Protein AF-A0A358U158-F1 (afdb_monomer_lite)

Radius of gyration: 17.06 Å; chains: 1; bounding box: 34×41×54 Å

Sequence (121 aa):
MQDFQISHYVEPFPSGKGLGLYGRPQISPLMKEIYPHFLFREVSFDQLSKVDTSKIIKPFIIKPAIGFFSMGVYKVSEDNEWKSVIGLIQDEMEKVKGLYPIEVMNSSKFIIEEYIEGAEY

pLDDT: mean 72.16, std 22.6, range [28.81, 97.06]

Secondary structure (DSSP, 8-state):
---------PPPPPS-------------HHHHHH-TT--EEEEEGGGGGG--GGGS-SSEEEEEEE-STTTT-EEE-SGGGHHHHHHHHHHHHHHHTTTS-TTT-EEEEEEEEEPPPP---

Foldseek 3Di:
DDDDDPDDDDPDDDDDDDDDPLDQPPCPPVNCVVVVPKDKDKDFLVCLVVDDCVPPDPFKWKAFSAEGPCQLIDTDGDPVCSVVSNVVSVVSCVVCVPVDDCSHPPRRMMMITYDDDDPDD

Structure (mmCIF, N/CA/C/O backbone):
data_AF-A0A358U158-F1
#
_entry.id   AF-A0A358U158-F1
#
loop_
_atom_site.group_PDB
_atom_site.id
_atom_site.type_symbol
_atom_site.label_atom_id
_atom_site.label_alt_id
_atom_site.label_comp_id
_atom_site.label_asym_id
_atom_site.label_entity_id
_atom_site.label_seq_id
_atom_site.pdbx_PDB_ins_code
_atom_site.Cartn_x
_atom_site.Cartn_y
_atom_site.Cartn_z
_atom_site.occupancy
_atom_site.B_iso_or_equiv
_atom_site.auth_seq_id
_atom_site.auth_comp_id
_atom_site.auth_asym_id
_atom_site.auth_atom_id
_atom_site.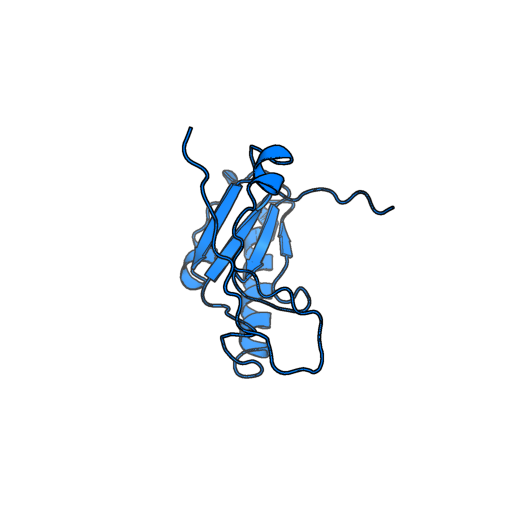pdbx_PDB_model_num
ATOM 1 N N . MET A 1 1 ? -18.077 7.317 -42.410 1.00 38.06 1 MET A N 1
ATOM 2 C CA . MET A 1 1 ? -17.154 7.362 -41.259 1.00 38.06 1 MET A CA 1
ATOM 3 C C . MET A 1 1 ? -17.873 8.203 -40.222 1.00 38.06 1 MET A C 1
ATOM 5 O O . MET A 1 1 ? -18.171 9.345 -40.531 1.00 38.06 1 MET A O 1
ATOM 9 N N . GLN A 1 2 ? -18.376 7.593 -39.148 1.00 32.12 2 GLN A N 1
ATOM 10 C CA . GLN A 1 2 ? -19.232 8.279 -38.174 1.00 32.12 2 GLN A CA 1
ATOM 11 C C . GLN A 1 2 ? -18.364 8.987 -37.135 1.00 32.12 2 GLN A C 1
ATOM 13 O O . GLN A 1 2 ? -17.557 8.342 -36.468 1.00 32.12 2 GLN A O 1
ATOM 18 N N . ASP A 1 3 ? -18.553 10.300 -37.028 1.00 38.19 3 ASP A N 1
ATOM 19 C CA . ASP A 1 3 ? -17.976 11.152 -35.996 1.00 38.19 3 ASP A CA 1
ATOM 20 C C . ASP A 1 3 ? -18.562 10.780 -34.628 1.00 38.19 3 ASP A C 1
ATOM 22 O O . ASP A 1 3 ? -19.765 10.903 -34.391 1.00 38.19 3 ASP A O 1
ATOM 26 N N . PHE A 1 4 ? -17.711 10.328 -33.708 1.00 31.12 4 PHE A N 1
ATOM 27 C CA . PHE A 1 4 ? -18.070 10.202 -32.299 1.00 31.12 4 PHE A CA 1
ATOM 28 C C . PHE A 1 4 ? -17.917 11.571 -31.627 1.00 31.12 4 PHE A C 1
ATOM 30 O O . PHE A 1 4 ? -16.828 11.954 -31.202 1.00 31.12 4 PHE A O 1
ATOM 37 N N . GLN A 1 5 ? -19.019 12.314 -31.509 1.00 35.97 5 GLN A N 1
ATOM 38 C CA . GLN A 1 5 ? -19.110 13.420 -30.557 1.00 35.97 5 GLN A CA 1
ATOM 39 C C . GLN A 1 5 ? -19.137 12.853 -29.131 1.00 35.97 5 GLN A C 1
ATOM 41 O O . GLN A 1 5 ? -20.159 12.344 -28.674 1.00 35.97 5 GLN A O 1
ATOM 46 N N . ILE A 1 6 ? -18.027 12.968 -28.400 1.00 33.84 6 ILE A N 1
ATOM 47 C CA . ILE A 1 6 ? -18.023 12.767 -26.948 1.00 33.84 6 ILE A CA 1
ATOM 48 C C . ILE A 1 6 ? -18.498 14.070 -26.305 1.00 33.84 6 ILE A C 1
ATOM 50 O O . ILE A 1 6 ? -17.725 15.007 -26.100 1.00 33.84 6 ILE A O 1
ATOM 54 N N . SER A 1 7 ? -19.796 14.120 -26.006 1.00 30.80 7 SER A N 1
ATOM 55 C CA . SER A 1 7 ? -20.397 15.105 -25.109 1.00 30.80 7 SER A CA 1
ATOM 56 C C . SER A 1 7 ? -19.671 15.061 -23.758 1.00 30.80 7 SER A C 1
ATOM 58 O O . SER A 1 7 ? -19.830 14.131 -22.973 1.00 30.80 7 SER A O 1
ATOM 60 N N . HIS A 1 8 ? -18.830 16.064 -23.513 1.00 38.78 8 HIS A N 1
ATOM 61 C CA . HIS A 1 8 ? -18.311 16.378 -22.189 1.00 38.78 8 HIS A CA 1
ATOM 62 C C . HIS A 1 8 ? -19.321 17.300 -21.510 1.00 38.78 8 HIS A C 1
ATOM 64 O O . HIS A 1 8 ? -19.319 18.505 -21.755 1.00 38.78 8 HIS A O 1
ATOM 70 N N . TYR A 1 9 ? -20.185 16.743 -20.664 1.00 28.81 9 TYR A N 1
ATOM 71 C CA . TYR A 1 9 ? -20.844 17.535 -19.631 1.00 28.81 9 TYR A CA 1
ATOM 72 C C . TYR A 1 9 ? -20.142 17.240 -18.309 1.00 28.81 9 TYR A C 1
ATOM 74 O O . TYR A 1 9 ? -20.349 16.197 -17.694 1.00 28.81 9 TYR A O 1
ATOM 82 N N . VAL A 1 10 ? -19.239 18.141 -17.929 1.00 38.91 10 VAL A N 1
ATOM 83 C CA . VAL A 1 10 ? -18.646 18.189 -16.593 1.00 38.91 10 VAL A CA 1
ATOM 84 C C . VAL A 1 10 ? -19.404 19.294 -15.873 1.00 38.91 10 VAL A C 1
ATOM 86 O O . VAL A 1 10 ? -19.397 20.432 -16.345 1.00 38.91 10 VAL A O 1
ATOM 89 N N . GLU A 1 11 ? -20.113 18.971 -14.791 1.00 29.03 11 GLU A N 1
ATOM 90 C CA . GLU A 1 11 ? -20.761 20.009 -13.989 1.00 29.03 11 GLU A CA 1
ATOM 91 C C . GLU A 1 11 ? -19.706 21.023 -13.511 1.00 29.03 11 GLU A C 1
ATOM 93 O O . GLU A 1 11 ? -18.622 20.621 -13.068 1.00 29.03 11 GLU A O 1
ATOM 98 N N . PRO A 1 12 ? -19.974 22.336 -13.603 1.00 30.72 12 PRO A N 1
ATOM 99 C CA . PRO A 1 12 ? -19.063 23.332 -13.070 1.00 30.72 12 PRO A CA 1
ATOM 100 C C . PRO A 1 12 ? -19.035 23.223 -11.542 1.00 30.72 12 PRO A C 1
ATOM 102 O O . PRO A 1 12 ? -20.044 23.432 -10.870 1.00 30.72 12 PRO A O 1
ATOM 105 N N . PHE A 1 13 ? -17.858 22.925 -10.989 1.00 37.59 13 PHE A N 1
ATOM 106 C CA . PHE A 1 13 ? -17.616 23.052 -9.555 1.00 37.59 13 PHE A CA 1
ATOM 107 C C . PHE A 1 13 ? -17.874 24.506 -9.118 1.00 37.59 13 PHE A C 1
ATOM 109 O O . PHE A 1 13 ? -17.367 25.432 -9.764 1.00 37.59 13 PHE A O 1
ATOM 116 N N . PRO A 1 14 ? -18.611 24.737 -8.015 1.00 36.84 14 PRO A N 1
ATOM 117 C CA . PRO A 1 14 ? -18.729 26.066 -7.445 1.00 36.84 14 PRO A CA 1
ATOM 118 C C . PRO A 1 14 ? -17.337 26.547 -7.023 1.00 36.84 14 PRO A C 1
ATOM 120 O O . PRO A 1 14 ? -16.579 25.847 -6.355 1.00 36.84 14 PRO A O 1
ATOM 123 N N . SER A 1 15 ? -16.995 27.748 -7.474 1.00 41.31 15 SER A N 1
ATOM 124 C CA . SER A 1 15 ? -15.687 28.381 -7.352 1.00 41.31 15 SER A CA 1
ATOM 125 C C . SER A 1 15 ? -15.142 28.405 -5.920 1.00 41.31 15 SER A C 1
ATOM 127 O O . SER A 1 15 ? -15.731 29.042 -5.046 1.00 41.31 15 SER A O 1
ATOM 129 N N . GLY A 1 16 ? -13.948 27.837 -5.720 1.00 40.56 16 GLY A N 1
ATOM 130 C CA . GLY A 1 16 ? -13.071 28.211 -4.612 1.00 40.56 16 GLY A CA 1
ATOM 131 C C . GLY A 1 16 ? -12.298 27.063 -3.963 1.00 40.56 16 GLY A C 1
ATOM 132 O O . GLY A 1 16 ? -12.823 26.396 -3.083 1.00 40.56 16 GLY A O 1
ATOM 133 N N . LYS A 1 17 ? -10.993 27.012 -4.269 1.00 31.39 17 LYS A N 1
ATOM 134 C CA . LYS A 1 17 ? -9.892 26.376 -3.509 1.00 31.39 17 LYS A CA 1
ATOM 135 C C . LYS A 1 17 ? -9.612 24.882 -3.760 1.00 31.39 17 LYS A C 1
ATOM 137 O O . LYS A 1 17 ? -10.423 24.016 -3.472 1.00 31.39 17 LYS A O 1
ATOM 142 N N . GLY A 1 18 ? -8.356 24.631 -4.149 1.00 35.56 18 GLY A N 1
ATOM 143 C CA . GLY A 1 18 ? -7.637 23.368 -3.961 1.00 35.56 18 GLY A CA 1
ATOM 144 C C . GLY A 1 18 ? -7.488 22.521 -5.222 1.00 35.56 18 GLY A C 1
ATOM 145 O O . GLY A 1 18 ? -8.444 21.895 -5.661 1.00 35.56 18 GLY A O 1
ATOM 146 N N . LEU A 1 19 ? -6.269 22.450 -5.769 1.00 36.56 19 LEU A N 1
ATOM 147 C CA . LEU A 1 19 ? -5.865 21.380 -6.686 1.00 36.56 19 LEU A CA 1
ATOM 148 C C . LEU A 1 19 ? -5.934 20.046 -5.917 1.00 36.56 19 LEU A C 1
ATOM 150 O O . LEU A 1 19 ? -4.991 19.660 -5.232 1.00 36.56 19 LEU A O 1
ATOM 154 N N . GLY A 1 20 ? -7.074 19.368 -5.984 1.00 37.75 20 GLY A N 1
ATOM 155 C CA . GLY A 1 20 ? -7.223 17.966 -5.617 1.00 37.75 20 GLY A CA 1
ATOM 156 C C . GLY A 1 20 ? -7.544 17.193 -6.882 1.00 37.75 20 GLY A C 1
ATOM 157 O O . GLY A 1 20 ? -8.624 17.359 -7.445 1.00 37.75 20 GLY A O 1
ATOM 158 N N . LEU A 1 21 ? -6.602 16.383 -7.366 1.00 38.47 21 LEU A N 1
ATOM 159 C CA . LEU A 1 21 ? -6.844 15.467 -8.479 1.00 38.47 21 LEU A CA 1
ATOM 160 C C . LEU A 1 21 ? -7.725 14.310 -7.983 1.00 38.47 21 LEU A C 1
ATOM 162 O O . LEU A 1 21 ? -7.243 13.213 -7.720 1.00 38.47 21 LEU A O 1
ATOM 166 N N . TYR A 1 22 ? -9.028 14.558 -7.840 1.00 41.59 22 TYR A N 1
ATOM 167 C CA . TYR A 1 22 ? -10.030 13.512 -7.651 1.00 41.59 22 TYR A CA 1
ATOM 168 C C . TYR A 1 22 ? -10.278 12.814 -8.980 1.00 41.59 22 TYR A C 1
ATOM 170 O O . TYR A 1 22 ? -11.205 13.130 -9.721 1.00 41.59 22 TYR A O 1
ATOM 178 N N . GLY A 1 23 ? -9.422 11.854 -9.296 1.00 41.34 23 GLY A N 1
ATOM 179 C CA . GLY A 1 23 ? -9.679 10.895 -10.351 1.00 41.34 23 GLY A CA 1
ATOM 180 C C . GLY A 1 23 ? -9.659 9.505 -9.751 1.00 41.34 23 GLY A C 1
ATOM 181 O O . GLY A 1 23 ? -8.619 9.073 -9.263 1.00 41.34 23 GLY A O 1
ATOM 182 N N . ARG A 1 24 ? -10.759 8.745 -9.883 1.00 43.16 24 ARG A N 1
ATOM 183 C CA . ARG A 1 24 ? -10.589 7.295 -10.085 1.00 43.16 24 ARG A CA 1
ATOM 184 C C . ARG A 1 24 ? -9.484 7.142 -11.137 1.00 43.16 24 ARG A C 1
ATOM 186 O O . ARG A 1 24 ? -9.531 7.912 -12.102 1.00 43.16 24 ARG A O 1
ATOM 193 N N . PRO A 1 25 ? -8.537 6.201 -11.021 1.00 49.06 25 PRO A N 1
ATOM 194 C CA . PRO A 1 25 ? -7.542 6.003 -12.061 1.00 49.06 25 PRO A CA 1
ATOM 195 C C . PRO A 1 25 ? -8.245 5.405 -13.277 1.00 49.06 25 PRO A C 1
ATOM 197 O O . PRO A 1 25 ? -8.293 4.201 -13.498 1.00 49.06 25 PRO A O 1
ATOM 200 N N . GLN A 1 26 ? -8.862 6.274 -14.063 1.00 48.59 26 GLN A N 1
ATOM 201 C CA . GLN A 1 26 ? -9.167 6.002 -15.442 1.00 48.59 26 GLN A CA 1
ATOM 202 C C . GLN A 1 26 ? -7.820 6.135 -16.128 1.00 48.59 26 GLN A C 1
ATOM 204 O O . GLN A 1 26 ? -7.315 7.248 -16.274 1.00 48.59 26 GLN A O 1
ATOM 209 N N . ILE A 1 27 ? -7.199 5.004 -16.474 1.00 53.69 27 ILE A N 1
ATOM 210 C CA . ILE A 1 27 ? -6.020 5.049 -17.334 1.00 53.69 27 ILE A CA 1
ATOM 211 C C . ILE A 1 27 ? -6.464 5.756 -18.610 1.00 53.69 27 ILE A C 1
ATOM 213 O O . ILE A 1 27 ? -7.259 5.208 -19.381 1.00 53.69 27 ILE A O 1
ATOM 217 N N . SER A 1 28 ? -6.002 6.992 -18.799 1.00 57.19 28 SER A N 1
ATOM 218 C CA . SER A 1 28 ? -6.295 7.732 -20.014 1.00 57.19 28 SER A CA 1
ATOM 219 C C . SER A 1 28 ? -5.735 6.938 -21.199 1.00 57.19 28 SER A C 1
ATOM 221 O O . SER A 1 28 ? -4.701 6.279 -21.065 1.00 57.19 28 SER A O 1
ATOM 223 N N . PRO A 1 29 ? -6.378 6.966 -22.375 1.00 53.53 29 PRO A N 1
ATOM 224 C CA . PRO A 1 29 ? -5.816 6.338 -23.570 1.00 53.53 29 PRO A CA 1
ATOM 225 C C . PRO A 1 29 ? -4.356 6.760 -23.821 1.00 53.53 29 PRO A C 1
ATOM 227 O O . PRO A 1 29 ? -3.533 5.927 -24.181 1.00 53.53 29 PRO A O 1
ATOM 230 N N . LEU A 1 30 ? -4.027 8.014 -23.489 1.00 56.41 30 LEU A N 1
ATOM 231 C CA . LEU A 1 30 ? -2.677 8.578 -23.533 1.00 56.41 30 LEU A CA 1
ATOM 232 C C . LEU A 1 30 ? -1.687 7.862 -22.590 1.00 56.41 30 LEU A C 1
ATOM 234 O O . LEU A 1 30 ? -0.555 7.588 -22.969 1.00 56.41 30 LEU A O 1
ATOM 238 N N . MET A 1 31 ? -2.109 7.508 -21.370 1.00 56.16 31 MET A N 1
ATOM 239 C CA . MET A 1 31 ? -1.287 6.736 -20.427 1.00 56.16 31 MET A CA 1
ATOM 240 C C . MET A 1 31 ? -1.013 5.313 -20.923 1.00 56.16 31 MET A C 1
ATOM 242 O O . MET A 1 31 ? 0.073 4.803 -20.682 1.00 56.16 31 MET A O 1
ATOM 246 N N . LYS A 1 32 ? -1.954 4.674 -21.634 1.00 55.03 32 LYS A N 1
ATOM 247 C CA . LYS A 1 32 ? -1.716 3.347 -22.239 1.00 55.03 32 LYS A CA 1
ATOM 248 C C . LYS A 1 32 ? -0.756 3.399 -23.423 1.00 55.03 32 LYS A C 1
ATOM 250 O O . LYS A 1 32 ? -0.098 2.407 -23.698 1.00 55.03 32 LYS A O 1
ATOM 255 N N . GLU A 1 33 ? -0.696 4.520 -24.132 1.00 56.41 33 GLU A N 1
ATOM 256 C CA . GLU A 1 33 ? 0.246 4.707 -25.237 1.00 56.41 33 GLU A CA 1
ATOM 257 C C . GLU A 1 33 ? 1.686 4.845 -24.724 1.00 56.41 33 GLU A C 1
ATOM 259 O O . GLU A 1 33 ? 2.605 4.269 -25.298 1.00 56.41 33 GLU A O 1
ATOM 264 N N . ILE A 1 34 ? 1.866 5.546 -23.600 1.00 55.44 34 ILE A N 1
ATOM 265 C CA . ILE A 1 34 ? 3.180 5.785 -22.985 1.00 55.44 34 ILE A CA 1
ATOM 266 C C . ILE A 1 34 ? 3.607 4.604 -22.093 1.00 55.44 34 ILE A C 1
ATOM 268 O O . ILE A 1 34 ? 4.778 4.232 -22.076 1.00 55.44 34 ILE A O 1
ATOM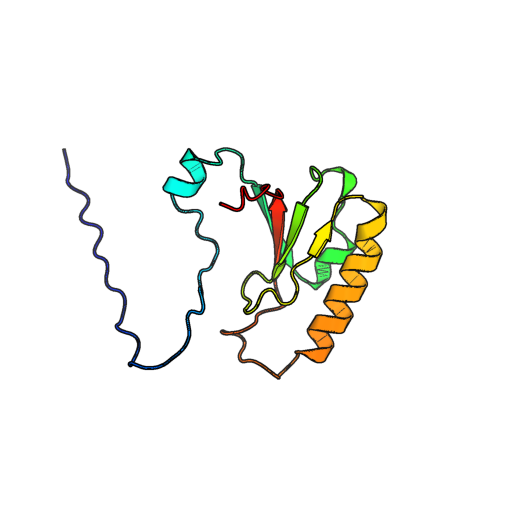 272 N N . TYR A 1 35 ? 2.657 3.974 -21.395 1.00 55.28 35 TYR A N 1
ATOM 273 C CA . TYR A 1 35 ? 2.877 2.840 -20.492 1.00 55.28 35 TYR A CA 1
ATOM 274 C C . TYR A 1 35 ? 1.945 1.667 -20.852 1.00 55.28 35 TYR A C 1
ATOM 276 O O . TYR A 1 35 ? 1.001 1.355 -20.118 1.00 55.28 35 TYR A O 1
ATOM 284 N N . PRO A 1 36 ? 2.193 0.979 -21.981 1.00 49.28 36 PRO A N 1
ATOM 285 C CA . PRO A 1 36 ? 1.320 -0.083 -22.497 1.00 49.28 36 PRO A CA 1
ATOM 286 C C . PRO A 1 36 ? 1.194 -1.304 -21.577 1.00 49.28 36 PRO A C 1
ATOM 288 O O . PRO A 1 36 ? 0.272 -2.105 -21.737 1.00 49.28 36 PRO A O 1
ATOM 291 N N . HIS A 1 37 ? 2.084 -1.427 -20.591 1.00 49.84 37 HIS A N 1
ATOM 292 C CA . HIS A 1 37 ? 2.096 -2.497 -19.597 1.00 49.84 37 HIS A CA 1
ATOM 293 C C . HIS A 1 37 ? 1.723 -2.032 -18.185 1.00 49.84 37 HIS A C 1
ATOM 295 O O . HIS A 1 37 ? 1.874 -2.818 -17.260 1.00 49.84 37 HIS A O 1
ATOM 301 N N . PHE A 1 38 ? 1.210 -0.805 -18.005 1.00 55.72 38 PHE A N 1
ATOM 302 C CA . PHE A 1 38 ? 0.844 -0.290 -16.683 1.00 55.72 38 PHE A CA 1
ATOM 303 C C . PHE A 1 38 ? -0.255 -1.145 -16.039 1.00 55.72 38 PHE A C 1
ATOM 305 O O . PHE A 1 38 ? -1.451 -1.011 -16.323 1.00 55.72 38 PHE A O 1
ATOM 312 N N . LEU A 1 39 ? 0.176 -2.067 -15.184 1.00 59.16 39 LEU A N 1
ATOM 313 C CA . LEU A 1 39 ? -0.674 -2.989 -14.459 1.00 59.16 39 LEU A CA 1
ATOM 314 C C . LEU A 1 39 ? -1.019 -2.362 -13.117 1.00 59.16 39 LEU A C 1
ATOM 316 O O . LEU A 1 39 ? -0.163 -2.182 -12.256 1.00 59.16 39 LEU A O 1
ATOM 320 N N . PHE A 1 40 ? -2.301 -2.071 -12.934 1.00 69.75 40 PHE A N 1
ATOM 321 C CA . PHE A 1 40 ? -2.844 -1.734 -11.631 1.00 69.75 40 PHE A CA 1
ATOM 322 C C .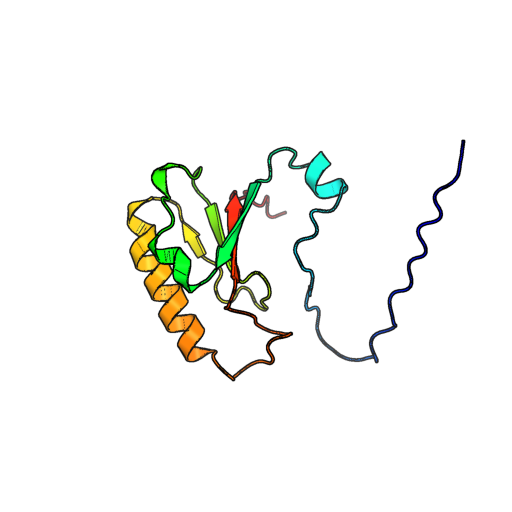 PHE A 1 40 ? -3.737 -2.876 -11.159 1.00 69.75 40 PHE A C 1
ATOM 324 O O . PHE A 1 40 ? -4.569 -3.400 -11.906 1.00 69.75 40 PHE A O 1
ATOM 331 N N . ARG A 1 41 ? -3.559 -3.283 -9.905 1.00 81.12 41 ARG A N 1
ATOM 332 C CA . ARG A 1 41 ? -4.432 -4.241 -9.232 1.00 81.12 41 ARG A CA 1
ATOM 333 C C . ARG A 1 41 ? -5.146 -3.529 -8.099 1.00 81.12 41 ARG A C 1
ATOM 335 O O . ARG A 1 41 ? -4.500 -3.041 -7.178 1.00 81.12 41 ARG A O 1
ATOM 342 N N . GLU A 1 42 ? -6.472 -3.521 -8.148 1.00 86.56 42 GLU A N 1
ATOM 343 C CA . GLU A 1 42 ? -7.285 -3.106 -7.008 1.00 86.56 42 GLU A CA 1
ATOM 344 C C . GLU A 1 42 ? -7.393 -4.258 -5.997 1.00 86.56 42 GLU A C 1
ATOM 346 O O . GLU A 1 42 ? -7.639 -5.407 -6.371 1.00 86.56 42 GLU A O 1
ATOM 351 N N . VAL A 1 43 ? -7.196 -3.955 -4.716 1.00 89.81 43 VAL A N 1
ATOM 352 C CA . VAL A 1 43 ? -7.281 -4.899 -3.597 1.00 89.81 43 VAL A CA 1
ATOM 353 C C . VAL A 1 43 ? -8.057 -4.230 -2.467 1.00 89.81 43 VAL A C 1
ATOM 355 O O . VAL A 1 43 ? -7.821 -3.064 -2.154 1.00 89.81 43 VAL A O 1
ATOM 358 N N . SER A 1 44 ? -9.000 -4.938 -1.845 1.00 92.69 44 SER A N 1
ATOM 359 C CA . SER A 1 44 ? -9.680 -4.405 -0.663 1.00 92.69 44 SER A CA 1
ATOM 360 C C . SER A 1 44 ? -8.743 -4.394 0.545 1.00 92.69 44 SER A C 1
ATOM 362 O O . SER A 1 44 ? -7.848 -5.232 0.670 1.00 92.69 44 SER A O 1
ATOM 364 N N . PHE A 1 45 ? -8.955 -3.445 1.454 1.00 91.19 45 PHE A N 1
ATOM 365 C CA . PHE A 1 45 ? -8.099 -3.264 2.628 1.00 91.19 45 PHE A CA 1
ATOM 366 C C . PHE A 1 45 ? -7.943 -4.541 3.472 1.00 91.19 45 PHE A C 1
ATOM 368 O O . PHE A 1 45 ? -6.841 -4.881 3.899 1.00 91.19 45 PHE A O 1
ATOM 375 N N . ASP A 1 46 ? -9.022 -5.308 3.638 1.00 92.88 46 ASP A N 1
ATOM 376 C CA . ASP A 1 46 ? -9.043 -6.569 4.390 1.00 92.88 46 ASP A CA 1
ATOM 377 C C . ASP A 1 46 ? -8.283 -7.724 3.706 1.00 92.88 46 ASP A C 1
ATOM 379 O O . ASP A 1 46 ? -7.968 -8.728 4.347 1.00 92.88 46 ASP A O 1
ATOM 383 N N . GLN A 1 47 ? -7.971 -7.597 2.412 1.00 93.75 47 GLN A N 1
ATOM 384 C CA . GLN A 1 47 ? -7.240 -8.606 1.641 1.00 93.75 47 GLN A CA 1
ATOM 385 C C . GLN A 1 47 ? -5.761 -8.255 1.450 1.00 93.75 47 GLN A C 1
ATOM 387 O O . GLN A 1 47 ? -5.018 -9.098 0.948 1.00 93.75 47 GLN A O 1
ATOM 392 N N . LEU A 1 48 ? -5.302 -7.068 1.871 1.00 92.75 48 LEU A N 1
ATOM 393 C CA . LEU A 1 48 ? -3.902 -6.653 1.711 1.00 92.75 48 LEU A CA 1
ATOM 394 C C . LEU A 1 48 ? -2.923 -7.674 2.303 1.00 92.75 48 LEU A C 1
ATOM 396 O O . LEU A 1 48 ? -1.969 -8.079 1.643 1.00 92.75 48 LEU A O 1
ATOM 400 N N . SER A 1 49 ? -3.209 -8.195 3.495 1.00 93.50 49 SER A N 1
ATOM 401 C CA . SER A 1 49 ? -2.373 -9.209 4.157 1.00 93.50 49 SER A CA 1
ATOM 402 C C . SER A 1 49 ? -2.272 -10.545 3.414 1.00 93.50 49 SER A C 1
ATOM 404 O O . SER A 1 49 ? -1.393 -11.345 3.723 1.00 93.50 49 SER A O 1
ATOM 406 N N . LYS A 1 50 ? -3.150 -10.794 2.436 1.00 94.12 50 LYS A N 1
ATOM 407 C CA . LYS A 1 50 ? -3.193 -12.024 1.633 1.00 94.12 50 LYS A CA 1
ATOM 408 C C . LYS A 1 50 ? -2.552 -11.860 0.258 1.00 94.12 50 LYS A C 1
ATOM 410 O O . LYS A 1 50 ? -2.494 -12.826 -0.501 1.00 94.12 50 LYS A O 1
ATOM 415 N N . VAL A 1 51 ? -2.108 -10.652 -0.091 1.00 92.19 51 VAL A N 1
ATOM 416 C CA . VAL A 1 51 ? -1.424 -10.407 -1.360 1.00 92.19 51 VAL A CA 1
ATOM 417 C C . VAL A 1 51 ? -0.081 -11.130 -1.354 1.00 92.19 51 VAL A C 1
ATOM 419 O O . VAL A 1 51 ? 0.767 -10.889 -0.501 1.00 92.19 51 VAL A O 1
ATOM 422 N N . ASP A 1 52 ? 0.108 -12.000 -2.342 1.00 91.75 52 ASP A N 1
ATOM 423 C CA . ASP A 1 52 ? 1.392 -12.625 -2.637 1.00 91.75 52 ASP A CA 1
ATOM 424 C C . ASP A 1 52 ? 2.245 -11.662 -3.472 1.00 91.75 52 ASP A C 1
ATOM 426 O O . ASP A 1 52 ? 2.082 -11.563 -4.695 1.00 91.75 52 ASP A O 1
ATOM 430 N N . THR A 1 53 ? 3.126 -10.918 -2.802 1.00 92.19 53 THR A N 1
ATOM 431 C CA . THR A 1 53 ? 3.991 -9.924 -3.447 1.00 92.19 53 THR A CA 1
ATOM 432 C C . THR A 1 53 ? 5.096 -10.557 -4.281 1.00 92.19 53 THR A C 1
ATOM 434 O O . THR A 1 53 ? 5.599 -9.892 -5.181 1.00 92.19 53 THR A O 1
ATOM 437 N N . SER A 1 54 ? 5.420 -11.846 -4.093 1.00 89.62 54 SER A N 1
ATOM 438 C CA . SER A 1 54 ? 6.488 -12.531 -4.846 1.00 89.62 54 SER A CA 1
ATOM 439 C C . SER A 1 54 ? 6.249 -12.526 -6.362 1.00 89.62 54 SER A C 1
ATOM 441 O O . SER A 1 54 ? 7.191 -12.562 -7.149 1.00 89.62 54 SER A O 1
ATOM 443 N N . LYS A 1 55 ? 4.981 -12.406 -6.771 1.00 86.62 55 LYS A N 1
ATOM 444 C CA . LYS A 1 55 ? 4.526 -12.363 -8.169 1.00 86.62 55 LYS A CA 1
ATOM 445 C C . LYS A 1 55 ? 4.395 -10.950 -8.740 1.00 86.62 55 LYS A C 1
ATOM 447 O O . LYS A 1 55 ? 3.973 -10.800 -9.884 1.00 86.62 55 LYS A O 1
ATOM 452 N N . ILE A 1 56 ? 4.680 -9.924 -7.944 1.00 87.44 56 ILE A N 1
ATOM 453 C CA . ILE A 1 56 ? 4.603 -8.518 -8.343 1.00 87.44 56 ILE A CA 1
ATOM 454 C C . ILE A 1 56 ? 6.019 -8.050 -8.687 1.00 87.44 56 ILE A C 1
ATOM 456 O O . ILE A 1 56 ? 6.965 -8.352 -7.954 1.00 87.44 56 ILE A O 1
ATOM 460 N N . ILE A 1 57 ? 6.166 -7.349 -9.812 1.00 86.38 57 ILE A N 1
ATOM 461 C CA . ILE A 1 57 ? 7.432 -6.731 -10.229 1.00 86.38 57 ILE A CA 1
ATOM 462 C C . ILE A 1 57 ? 7.766 -5.609 -9.240 1.00 86.38 57 ILE A C 1
ATOM 464 O O . ILE A 1 57 ? 6.880 -4.862 -8.830 1.00 86.38 57 ILE A O 1
ATOM 468 N N . LYS A 1 58 ? 9.034 -5.517 -8.831 1.00 88.00 58 LYS A N 1
ATOM 469 C CA . LYS A 1 58 ? 9.520 -4.486 -7.907 1.00 88.00 58 LYS A CA 1
ATOM 470 C C . LYS A 1 58 ? 10.371 -3.440 -8.640 1.00 88.00 58 LYS A C 1
ATOM 472 O O . LYS A 1 58 ? 11.041 -3.803 -9.607 1.00 88.00 58 LYS A O 1
ATOM 477 N N . PRO A 1 59 ? 10.424 -2.196 -8.130 1.00 91.81 59 PRO A N 1
ATOM 478 C CA . PRO A 1 59 ? 9.573 -1.690 -7.055 1.00 91.81 59 PRO A CA 1
ATOM 479 C C . PRO A 1 59 ? 8.131 -1.464 -7.534 1.00 91.81 59 PRO A C 1
ATOM 481 O O . PRO A 1 59 ? 7.876 -1.243 -8.716 1.00 91.81 59 PRO A O 1
ATOM 484 N N . PHE A 1 60 ? 7.183 -1.511 -6.603 1.00 88.88 60 PHE A N 1
ATOM 485 C CA . PHE A 1 60 ? 5.791 -1.143 -6.860 1.00 88.88 60 PHE A CA 1
ATOM 486 C C . PHE A 1 60 ? 5.297 -0.141 -5.820 1.00 88.88 60 PHE A C 1
ATOM 488 O O . PHE A 1 60 ? 5.864 -0.015 -4.733 1.00 88.88 60 PHE A O 1
ATOM 495 N N . ILE A 1 61 ? 4.233 0.579 -6.158 1.00 90.38 61 ILE A N 1
ATOM 496 C CA . ILE A 1 61 ? 3.528 1.492 -5.266 1.00 90.38 61 ILE A CA 1
ATOM 497 C C . ILE A 1 61 ? 2.234 0.835 -4.805 1.00 90.38 61 ILE A C 1
ATOM 499 O O . ILE A 1 61 ? 1.486 0.294 -5.614 1.00 90.38 61 ILE A O 1
ATOM 503 N N . ILE A 1 62 ? 1.949 0.922 -3.508 1.00 92.19 62 ILE A N 1
ATOM 504 C CA . ILE A 1 62 ? 0.606 0.743 -2.965 1.00 92.19 62 ILE A CA 1
ATOM 505 C C . ILE A 1 62 ? 0.046 2.100 -2.536 1.00 92.19 62 ILE A C 1
ATOM 507 O O . ILE A 1 62 ? 0.733 2.871 -1.870 1.00 92.19 62 ILE A O 1
ATOM 511 N N . LYS A 1 63 ? -1.203 2.391 -2.909 1.00 90.50 63 LYS A N 1
ATOM 512 C CA . LYS A 1 63 ? -1.907 3.627 -2.532 1.00 90.50 63 LYS A CA 1
ATOM 513 C C . LYS A 1 63 ? -3.415 3.419 -2.377 1.00 90.50 63 LYS A C 1
ATOM 515 O O . LYS A 1 63 ? -3.945 2.497 -2.995 1.00 90.50 63 LYS A O 1
ATOM 520 N N . PRO A 1 64 ? -4.142 4.256 -1.619 1.00 88.88 64 PRO A N 1
ATOM 521 C CA . PRO A 1 64 ? -5.600 4.235 -1.607 1.00 88.88 64 PRO A CA 1
ATOM 522 C C . PRO A 1 64 ? -6.161 4.527 -3.002 1.00 88.88 64 PRO A C 1
ATOM 524 O O . PRO A 1 64 ? -5.604 5.327 -3.755 1.00 88.88 64 PRO A O 1
ATOM 527 N N . ALA A 1 65 ? -7.291 3.910 -3.346 1.00 85.38 65 ALA A N 1
ATOM 528 C CA . ALA A 1 65 ? -7.954 4.147 -4.629 1.00 85.38 65 ALA A CA 1
ATOM 529 C C . ALA A 1 65 ? -8.532 5.568 -4.748 1.00 85.38 65 ALA A C 1
ATOM 531 O O . ALA A 1 65 ? -8.654 6.100 -5.851 1.00 85.38 65 ALA A O 1
ATOM 532 N N . ILE A 1 66 ? -8.892 6.171 -3.612 1.00 82.25 66 ILE A N 1
ATOM 533 C CA . ILE A 1 66 ? -9.274 7.578 -3.484 1.00 82.25 66 ILE A CA 1
ATOM 534 C C . ILE A 1 66 ? -8.484 8.134 -2.303 1.00 82.25 66 ILE A C 1
ATOM 536 O O . ILE A 1 66 ? -8.612 7.633 -1.184 1.00 82.25 66 ILE A O 1
ATOM 540 N N . GLY A 1 67 ? -7.683 9.162 -2.549 1.00 75.62 67 GLY A N 1
ATOM 541 C CA . GLY A 1 67 ? -6.878 9.801 -1.520 1.00 75.62 67 GLY A CA 1
ATOM 542 C C . GLY A 1 67 ? -6.412 11.189 -1.932 1.00 75.62 67 GLY A C 1
ATOM 543 O O . GLY A 1 67 ? -6.651 11.647 -3.050 1.00 75.62 67 GLY A O 1
ATOM 544 N N . PHE A 1 68 ? -5.737 11.856 -1.003 1.00 71.00 68 PHE A N 1
ATOM 545 C CA . PHE A 1 68 ? -5.280 13.234 -1.133 1.00 71.00 68 PHE A CA 1
ATOM 546 C C . PHE A 1 68 ? -3.935 13.406 -0.406 1.00 71.00 68 PHE A C 1
ATOM 548 O O . PHE A 1 68 ? -3.631 12.646 0.513 1.00 71.00 68 PHE A O 1
ATOM 555 N N . PHE A 1 69 ? -3.110 14.371 -0.833 1.00 68.94 69 PHE A N 1
ATOM 556 C CA . PHE A 1 69 ? -1.791 14.674 -0.241 1.00 68.94 69 PHE A CA 1
ATOM 557 C C . PHE A 1 69 ? -0.830 13.481 -0.063 1.00 68.94 69 PHE A C 1
ATOM 559 O O . PHE A 1 69 ? -0.066 13.438 0.897 1.00 68.94 69 PHE A O 1
ATOM 566 N N . SER A 1 70 ? -0.850 12.507 -0.975 1.00 75.12 70 SER A N 1
ATOM 567 C CA . SER A 1 70 ? 0.024 11.321 -0.907 1.00 75.12 70 SER A CA 1
ATOM 568 C C . SER A 1 70 ? -0.116 10.489 0.383 1.00 75.12 70 SER A C 1
ATOM 570 O O . SER A 1 70 ? 0.765 9.688 0.689 1.00 75.12 70 SER A O 1
ATOM 572 N N . MET A 1 71 ? -1.217 10.642 1.130 1.00 82.31 71 MET A N 1
ATOM 573 C CA . MET A 1 71 ? -1.501 9.816 2.308 1.00 82.31 71 MET A CA 1
ATOM 574 C C . MET A 1 71 ? -1.734 8.361 1.902 1.00 82.31 71 MET A C 1
ATOM 576 O O . MET A 1 71 ? -2.415 8.082 0.909 1.00 82.31 71 MET A O 1
ATOM 580 N N . GLY A 1 72 ? -1.198 7.424 2.680 1.00 84.12 72 GLY A N 1
ATOM 581 C CA . GLY A 1 72 ? -1.326 5.997 2.401 1.00 84.12 72 GLY A CA 1
ATOM 582 C C . GLY A 1 72 ? -0.506 5.490 1.208 1.00 84.12 72 GLY A C 1
ATOM 583 O O . GLY A 1 72 ? -0.748 4.367 0.767 1.00 84.12 72 GLY A O 1
ATOM 584 N N . VAL A 1 73 ? 0.411 6.292 0.653 1.00 90.38 73 VAL A N 1
ATOM 585 C CA . VAL A 1 73 ? 1.239 5.915 -0.504 1.00 90.38 73 VAL A CA 1
ATOM 586 C C . VAL A 1 73 ? 2.576 5.352 -0.031 1.00 90.38 73 VAL A C 1
ATOM 588 O O . VAL A 1 73 ? 3.366 6.056 0.593 1.00 90.38 73 VAL A O 1
ATOM 591 N N . TYR A 1 74 ? 2.864 4.099 -0.378 1.00 93.12 74 TYR A N 1
ATOM 592 C CA . TYR A 1 74 ? 4.102 3.423 0.008 1.00 93.12 74 TYR A CA 1
ATOM 593 C C . TYR A 1 74 ? 4.758 2.752 -1.193 1.00 93.12 74 TYR A C 1
ATOM 595 O O . TYR A 1 74 ? 4.094 2.087 -1.987 1.00 93.12 74 TYR A O 1
ATOM 603 N N . LYS A 1 75 ? 6.082 2.894 -1.294 1.00 93.12 75 LYS A N 1
ATOM 604 C CA . LYS A 1 75 ? 6.908 2.119 -2.222 1.00 93.12 75 LYS A CA 1
ATOM 605 C C . LYS A 1 75 ? 7.355 0.829 -1.546 1.00 93.12 75 LYS A C 1
ATOM 607 O O . LYS A 1 75 ? 7.860 0.876 -0.430 1.00 93.12 75 LYS A O 1
ATOM 612 N N . VAL A 1 76 ? 7.207 -0.285 -2.251 1.00 94.44 76 VAL A N 1
ATOM 613 C CA . VAL A 1 76 ? 7.701 -1.604 -1.855 1.00 94.44 76 VAL A CA 1
ATOM 614 C C . VAL A 1 76 ? 8.781 -2.010 -2.849 1.00 94.44 76 VAL A C 1
ATOM 616 O O . VAL A 1 76 ? 8.513 -2.186 -4.038 1.00 94.44 76 VAL A O 1
ATOM 619 N N . SER A 1 77 ? 10.009 -2.111 -2.362 1.00 94.69 77 SER A N 1
ATOM 620 C CA . SER A 1 77 ? 11.207 -2.459 -3.129 1.00 94.69 77 SER A CA 1
ATOM 621 C C . SER A 1 77 ? 11.571 -3.933 -2.963 1.00 94.69 77 SER A C 1
ATOM 623 O O . SER A 1 77 ? 12.119 -4.533 -3.885 1.00 94.69 77 SER A O 1
ATOM 625 N N . GLU A 1 78 ? 11.212 -4.535 -1.826 1.00 95.62 78 GLU A N 1
ATOM 626 C CA . GLU A 1 78 ? 11.482 -5.938 -1.507 1.00 95.62 78 GLU A CA 1
ATOM 627 C C . GLU A 1 78 ? 10.262 -6.636 -0.884 1.00 95.62 78 GLU A C 1
ATOM 629 O O . GLU A 1 78 ? 9.443 -6.028 -0.199 1.00 95.62 78 GLU A O 1
ATOM 634 N N . ASP A 1 79 ? 10.145 -7.953 -1.080 1.00 95.50 79 ASP A N 1
ATOM 635 C CA . ASP A 1 79 ? 9.024 -8.741 -0.538 1.00 95.50 79 ASP A CA 1
ATOM 636 C C . ASP A 1 79 ? 8.967 -8.743 1.002 1.00 95.50 79 ASP A C 1
ATOM 638 O O . ASP A 1 79 ? 7.889 -8.837 1.592 1.00 95.50 79 ASP A O 1
ATOM 642 N N . ASN A 1 80 ? 10.118 -8.622 1.669 1.00 96.50 80 ASN A N 1
ATOM 643 C CA . ASN A 1 80 ? 10.213 -8.599 3.132 1.00 96.50 80 ASN A CA 1
ATOM 644 C C . ASN A 1 80 ? 9.610 -7.317 3.754 1.00 96.50 80 ASN A C 1
ATOM 646 O O . ASN A 1 80 ? 9.204 -7.346 4.918 1.00 96.50 80 ASN A O 1
ATOM 650 N N . GLU A 1 81 ? 9.482 -6.231 2.983 1.00 96.94 81 GLU A N 1
ATOM 651 C CA . GLU A 1 81 ? 8.905 -4.952 3.411 1.00 96.94 81 GLU A CA 1
ATOM 652 C C . GLU A 1 81 ? 7.376 -5.008 3.477 1.00 96.94 81 GLU A C 1
ATOM 654 O O . GLU A 1 81 ? 6.741 -4.193 4.143 1.00 96.94 81 GLU A O 1
ATOM 659 N N . TRP A 1 82 ? 6.746 -5.977 2.810 1.00 96.19 82 TRP A N 1
ATOM 660 C CA . TRP A 1 82 ? 5.295 -5.976 2.642 1.00 96.19 82 TRP A CA 1
ATOM 661 C C . TRP A 1 82 ? 4.533 -5.957 3.968 1.00 96.19 82 TRP A C 1
ATOM 663 O O . TRP A 1 82 ? 3.583 -5.195 4.160 1.00 96.19 82 TRP A O 1
ATOM 673 N N . LYS A 1 83 ? 4.987 -6.767 4.928 1.00 96.50 83 LYS A N 1
ATOM 674 C CA . LYS A 1 83 ? 4.346 -6.865 6.239 1.00 96.50 83 LYS A CA 1
ATOM 675 C C . LYS A 1 83 ? 4.459 -5.562 7.034 1.00 96.50 83 LYS A C 1
ATOM 677 O O . LYS A 1 83 ? 3.499 -5.195 7.710 1.00 96.50 83 LYS A O 1
ATOM 682 N N . SER A 1 84 ? 5.604 -4.879 6.977 1.00 97.06 84 SER A N 1
ATOM 683 C CA . SER A 1 84 ? 5.780 -3.600 7.673 1.00 97.06 84 SER A CA 1
ATOM 684 C C . SER A 1 84 ? 4.964 -2.498 7.004 1.00 97.06 84 SER A C 1
ATOM 686 O O . SER A 1 84 ? 4.300 -1.741 7.706 1.00 97.06 84 SER A O 1
ATOM 688 N N . VAL A 1 85 ? 4.918 -2.466 5.669 1.00 96.69 85 VAL A N 1
ATOM 689 C CA . VAL A 1 85 ? 4.095 -1.518 4.904 1.00 96.69 85 VAL A CA 1
ATOM 690 C C . VAL A 1 85 ? 2.609 -1.667 5.226 1.00 96.69 85 VAL A C 1
ATOM 692 O O . VAL A 1 85 ? 1.946 -0.665 5.474 1.00 96.69 85 VAL A O 1
ATOM 695 N N . ILE A 1 86 ? 2.080 -2.892 5.323 1.00 96.00 86 ILE A N 1
ATOM 696 C CA . ILE A 1 86 ? 0.690 -3.102 5.762 1.00 96.00 86 ILE A CA 1
ATOM 697 C C . ILE A 1 86 ? 0.453 -2.521 7.161 1.00 96.00 86 ILE A C 1
ATOM 699 O O . ILE A 1 86 ? -0.578 -1.888 7.378 1.00 96.00 86 ILE A O 1
ATOM 703 N N . GLY A 1 87 ? 1.390 -2.713 8.094 1.00 96.00 87 GLY A N 1
ATOM 704 C CA . GLY A 1 87 ? 1.291 -2.140 9.439 1.00 96.00 87 GLY A CA 1
ATOM 705 C C . GLY A 1 87 ? 1.234 -0.610 9.417 1.00 96.00 87 GLY A C 1
ATOM 706 O O . GLY A 1 87 ? 0.367 -0.021 10.055 1.00 96.00 87 GLY A O 1
ATOM 707 N N . LEU A 1 88 ? 2.086 0.030 8.610 1.00 95.19 88 LEU A N 1
ATOM 708 C CA . LEU A 1 88 ? 2.081 1.486 8.436 1.00 95.19 88 LEU A CA 1
ATOM 709 C C . LEU A 1 88 ? 0.752 1.989 7.864 1.00 95.19 88 LEU A C 1
ATOM 711 O O . LEU A 1 88 ? 0.175 2.931 8.405 1.00 95.19 88 LEU A O 1
ATOM 715 N N . ILE A 1 89 ? 0.231 1.324 6.827 1.00 93.62 89 ILE A N 1
ATOM 716 C CA . ILE A 1 89 ? -1.078 1.653 6.253 1.00 93.62 89 ILE A CA 1
ATOM 717 C C . ILE A 1 89 ? -2.168 1.509 7.322 1.00 93.62 89 ILE A C 1
ATOM 719 O O . ILE A 1 89 ? -3.001 2.397 7.456 1.00 93.62 89 ILE A O 1
ATOM 723 N N . GLN A 1 90 ? -2.185 0.420 8.093 1.00 93.38 90 GLN A N 1
ATOM 724 C CA . 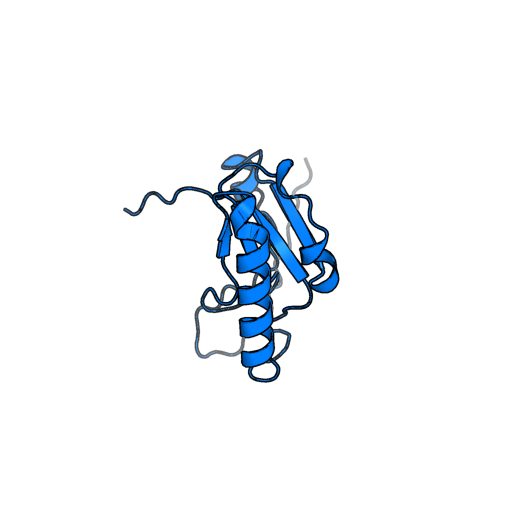GLN A 1 90 ? -3.192 0.202 9.138 1.00 93.38 90 GLN A CA 1
ATOM 725 C C . GLN A 1 90 ? -3.174 1.310 10.195 1.00 93.38 90 GLN A C 1
ATOM 727 O O . GLN A 1 90 ? -4.223 1.886 10.492 1.00 93.38 90 GLN A O 1
ATOM 732 N N . ASP A 1 91 ? -1.990 1.649 10.704 1.00 93.38 91 ASP A N 1
ATOM 733 C CA . ASP A 1 91 ? -1.816 2.707 11.697 1.00 93.38 91 ASP A CA 1
ATOM 734 C C . ASP A 1 91 ? -2.222 4.080 11.148 1.00 93.38 91 ASP A C 1
ATOM 736 O O . ASP A 1 91 ? -2.832 4.888 11.851 1.00 93.38 91 ASP A O 1
ATOM 740 N N . GLU A 1 92 ? -1.881 4.370 9.892 1.00 90.50 92 GLU A N 1
ATOM 741 C CA . GLU A 1 92 ? -2.239 5.624 9.233 1.00 90.50 92 GLU A CA 1
ATOM 742 C C . GLU A 1 92 ? -3.748 5.717 8.994 1.00 90.50 92 GLU A C 1
ATOM 744 O O . GLU A 1 92 ? -4.355 6.734 9.329 1.00 90.50 92 GLU A O 1
ATOM 749 N N . MET A 1 93 ? -4.371 4.652 8.478 1.00 88.12 93 MET A N 1
ATOM 750 C CA . MET A 1 93 ? -5.805 4.627 8.187 1.00 88.12 93 MET A CA 1
ATOM 751 C C . MET A 1 93 ? -6.649 4.768 9.451 1.00 88.12 93 MET A C 1
ATOM 753 O O . MET A 1 93 ? -7.690 5.420 9.401 1.00 88.12 93 MET A O 1
ATOM 757 N N . GLU A 1 94 ? -6.199 4.227 10.585 1.00 90.19 94 GLU A N 1
ATOM 758 C CA . GLU A 1 94 ? -6.881 4.432 11.864 1.00 90.19 94 GLU A CA 1
ATOM 759 C C . GLU A 1 94 ? -6.735 5.881 12.358 1.00 90.19 94 GLU A C 1
ATOM 761 O O . GLU A 1 94 ? -7.713 6.469 12.814 1.00 90.19 94 GLU A O 1
ATOM 766 N N . LYS A 1 95 ? -5.558 6.506 12.197 1.00 88.44 95 LYS A N 1
ATOM 767 C CA . LYS A 1 95 ? -5.336 7.916 12.577 1.00 88.44 95 LYS A CA 1
ATOM 768 C C . LYS A 1 95 ? -6.179 8.896 11.766 1.00 88.44 95 LYS A C 1
ATOM 770 O O . LYS A 1 95 ? -6.609 9.910 12.310 1.00 88.44 95 LYS A O 1
ATOM 775 N N . VAL A 1 96 ? -6.391 8.62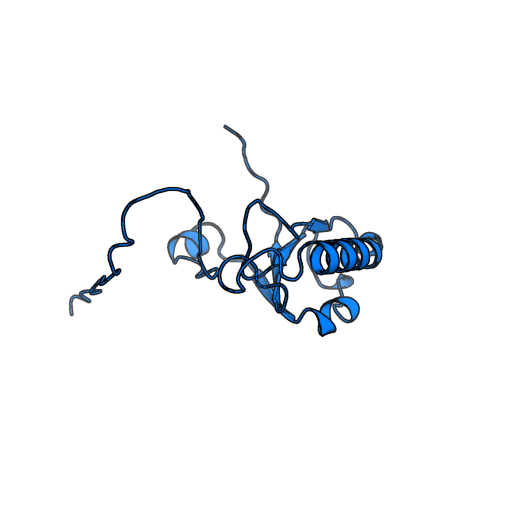5 10.476 1.00 84.88 96 VAL A N 1
ATOM 776 C CA . VAL A 1 96 ? -7.146 9.527 9.585 1.00 84.88 96 VAL A CA 1
ATOM 777 C C . VAL A 1 96 ? -8.639 9.209 9.512 1.00 84.88 96 VAL A C 1
ATOM 779 O O . VAL A 1 96 ? -9.404 9.939 8.875 1.00 84.88 96 VAL A O 1
ATOM 782 N N . LYS A 1 97 ? -9.081 8.138 10.174 1.00 84.50 97 LYS A N 1
ATOM 783 C CA . LYS A 1 97 ? -10.474 7.697 10.185 1.00 84.50 97 LYS A CA 1
ATOM 784 C C . LYS A 1 97 ? -11.388 8.783 10.747 1.00 84.50 97 LYS A C 1
ATOM 786 O O . LYS A 1 97 ? -11.236 9.227 11.880 1.00 84.50 97 LYS A O 1
ATOM 791 N N . GLY A 1 98 ? -12.363 9.201 9.944 1.00 84.44 98 GLY A N 1
ATOM 792 C CA . GLY A 1 98 ? -13.323 10.240 10.322 1.00 84.44 98 GLY A CA 1
ATOM 793 C C . GLY A 1 98 ? -12.788 11.675 10.260 1.00 84.44 98 GLY A C 1
ATOM 794 O O . GLY A 1 98 ? -13.563 12.594 10.503 1.00 84.44 98 GLY A O 1
ATOM 795 N N . LEU A 1 99 ? -11.514 11.892 9.898 1.00 86.69 99 LEU A N 1
ATOM 796 C CA . LEU A 1 99 ? -10.974 13.241 9.670 1.00 86.69 99 LEU A CA 1
ATOM 797 C C . LEU A 1 99 ? -11.412 13.825 8.323 1.00 86.69 99 LEU A C 1
ATOM 799 O O . LEU A 1 99 ? -11.494 15.043 8.172 1.00 86.69 99 LEU A O 1
ATOM 803 N N . TYR A 1 100 ? -11.696 12.956 7.352 1.00 82.00 100 TYR A N 1
ATOM 804 C CA . TYR A 1 100 ? -12.054 13.335 5.992 1.00 82.00 100 TYR A CA 1
ATOM 805 C C . TYR A 1 100 ? -13.340 12.630 5.540 1.00 82.00 100 TYR A C 1
ATOM 807 O O . TYR A 1 100 ? -13.560 11.472 5.912 1.00 82.00 100 TYR A O 1
ATOM 815 N N . PRO A 1 101 ? -14.178 13.291 4.718 1.00 84.69 101 PRO A N 1
ATOM 816 C CA . PRO A 1 101 ? -15.264 12.631 4.000 1.00 84.69 101 PRO A CA 1
ATOM 817 C C . PRO A 1 101 ? -14.749 11.474 3.134 1.00 84.69 101 PRO A C 1
ATOM 819 O O . PRO A 1 101 ? -13.608 11.498 2.666 1.00 84.69 101 PRO A O 1
ATOM 822 N N . ILE A 1 102 ? -15.599 10.481 2.870 1.00 78.50 102 ILE A N 1
ATOM 823 C CA . ILE A 1 102 ? -15.223 9.297 2.080 1.00 78.50 102 ILE A CA 1
ATOM 824 C C . ILE A 1 102 ? -14.892 9.643 0.619 1.00 78.50 102 ILE A C 1
ATOM 826 O O . ILE A 1 102 ? -14.143 8.933 -0.045 1.00 78.50 102 ILE A O 1
ATOM 830 N N . GLU A 1 103 ? -15.429 10.756 0.124 1.00 80.69 103 GLU A N 1
ATOM 831 C CA . GLU A 1 103 ? -15.137 11.332 -1.186 1.00 80.69 103 GLU A CA 1
ATOM 832 C C . GLU A 1 103 ? -13.721 11.914 -1.254 1.00 80.69 103 GLU A C 1
ATOM 834 O O . GLU A 1 103 ? -13.134 11.969 -2.331 1.00 80.69 103 GLU A O 1
ATOM 839 N N . VAL A 1 104 ? -13.177 12.328 -0.104 1.00 78.81 104 VAL A N 1
ATOM 840 C CA . VAL A 1 104 ? -11.836 12.909 0.039 1.00 78.81 104 VAL A CA 1
ATOM 841 C C . VAL A 1 104 ? -10.790 11.820 0.272 1.00 78.81 104 VAL A C 1
ATOM 843 O O . VAL A 1 104 ? -9.711 11.842 -0.319 1.00 78.81 104 VAL A O 1
ATOM 846 N N . MET A 1 105 ? -11.115 10.853 1.129 1.00 80.38 105 MET A N 1
ATOM 847 C CA . MET A 1 105 ? -10.235 9.748 1.488 1.00 80.38 105 MET A CA 1
ATOM 848 C C . MET A 1 105 ? -11.054 8.469 1.645 1.00 80.38 105 MET A C 1
ATOM 850 O O . MET A 1 105 ? -11.887 8.364 2.546 1.00 80.38 105 MET A O 1
ATOM 854 N N . ASN A 1 106 ? -10.783 7.470 0.804 1.00 80.69 106 ASN A N 1
ATOM 855 C CA . ASN A 1 106 ? -11.420 6.161 0.896 1.00 80.69 106 ASN A CA 1
ATOM 856 C C . ASN A 1 106 ? -10.372 5.060 1.053 1.00 80.69 106 ASN A C 1
ATOM 858 O O . ASN A 1 106 ? -9.745 4.623 0.089 1.00 80.69 106 ASN A O 1
ATOM 862 N N . SER A 1 107 ? -10.246 4.563 2.279 1.00 80.94 107 SER A N 1
ATOM 863 C CA . SER A 1 107 ? -9.328 3.486 2.645 1.00 80.94 107 SER A CA 1
ATOM 864 C C . SER A 1 107 ? -9.918 2.083 2.492 1.00 80.94 107 SER A C 1
ATOM 866 O O . SER A 1 107 ? -9.300 1.115 2.916 1.00 80.94 107 SER A O 1
ATOM 868 N N . SER A 1 108 ? -11.103 1.922 1.891 1.00 86.62 108 SER A N 1
ATOM 869 C CA . SER A 1 108 ? -11.687 0.585 1.673 1.00 86.62 108 SER A CA 1
ATOM 870 C C . SER A 1 108 ? -10.956 -0.216 0.593 1.00 86.62 108 SER A C 1
ATOM 872 O O . SER A 1 108 ? -10.980 -1.450 0.603 1.00 86.62 108 SER A O 1
ATOM 874 N N . LYS A 1 109 ? -10.307 0.483 -0.341 1.00 88.56 109 LYS A N 1
ATOM 875 C CA . LYS A 1 109 ? -9.661 -0.088 -1.519 1.00 88.56 109 LYS A CA 1
ATOM 876 C C . LYS A 1 109 ? -8.307 0.552 -1.746 1.00 88.56 109 LYS A C 1
ATOM 878 O O . LYS A 1 109 ? -8.153 1.766 -1.634 1.00 88.56 109 LYS A O 1
ATOM 883 N N . PHE A 1 110 ? -7.361 -0.285 -2.126 1.00 90.88 110 PHE A N 1
ATOM 884 C CA . PHE A 1 110 ? -6.001 0.080 -2.458 1.00 90.88 110 PHE A CA 1
ATOM 885 C C . PHE A 1 110 ? -5.677 -0.368 -3.873 1.00 90.88 110 PHE A C 1
ATOM 887 O O . PHE A 1 110 ? -6.263 -1.309 -4.404 1.00 90.88 110 PHE A O 1
ATOM 894 N N . ILE A 1 111 ? -4.727 0.326 -4.471 1.00 88.88 111 ILE A N 1
ATOM 895 C CA . ILE A 1 111 ? -4.193 0.072 -5.793 1.00 88.88 111 ILE A CA 1
ATOM 896 C C . ILE A 1 111 ? -2.731 -0.281 -5.614 1.00 88.88 111 ILE A C 1
ATOM 898 O O . ILE A 1 111 ? -1.999 0.459 -4.960 1.00 88.88 111 ILE A O 1
ATOM 902 N N . ILE A 1 112 ? -2.333 -1.401 -6.203 1.00 89.69 112 ILE A N 1
ATOM 903 C CA . ILE A 1 112 ? -0.936 -1.760 -6.410 1.00 89.69 112 ILE A CA 1
ATOM 904 C C . ILE A 1 112 ? -0.604 -1.465 -7.868 1.00 89.69 112 ILE A C 1
ATOM 906 O O . ILE A 1 112 ? -1.275 -1.997 -8.751 1.00 89.69 112 ILE A O 1
ATOM 910 N N . GLU A 1 113 ? 0.395 -0.629 -8.112 1.00 85.00 113 GLU A N 1
ATOM 911 C CA . GLU A 1 113 ? 0.828 -0.209 -9.446 1.00 85.00 113 GLU A CA 1
ATOM 912 C C . GLU A 1 113 ? 2.350 -0.257 -9.575 1.00 85.00 113 GLU A C 1
ATOM 914 O O . GLU A 1 113 ? 3.071 -0.155 -8.583 1.00 85.00 113 GLU A O 1
ATOM 919 N N . GLU A 1 114 ? 2.850 -0.425 -10.796 1.00 83.75 114 GLU A N 1
ATOM 920 C CA . GLU A 1 114 ? 4.289 -0.386 -11.056 1.00 83.75 114 GLU A CA 1
ATOM 921 C C . GLU A 1 114 ? 4.875 0.981 -10.685 1.00 83.75 114 GLU A C 1
ATOM 923 O O . GLU A 1 114 ? 4.269 2.029 -10.923 1.00 83.75 114 GLU A O 1
ATOM 928 N N . TYR A 1 115 ? 6.073 0.972 -10.099 1.00 83.38 115 TYR A N 1
ATOM 929 C CA . TYR A 1 115 ? 6.808 2.205 -9.867 1.00 83.38 115 TYR A CA 1
ATOM 930 C C . TYR A 1 115 ? 7.360 2.722 -11.195 1.00 83.38 115 TYR A C 1
ATOM 932 O O . TYR A 1 115 ? 8.198 2.078 -11.824 1.00 83.38 115 TYR A O 1
ATOM 940 N N . ILE A 1 116 ? 6.910 3.906 -11.599 1.00 76.56 116 ILE A N 1
ATOM 941 C CA . ILE A 1 116 ? 7.496 4.639 -12.717 1.00 76.56 116 ILE A CA 1
ATOM 942 C C . ILE A 1 116 ? 8.523 5.606 -12.137 1.00 76.56 116 ILE A C 1
ATOM 944 O O . ILE A 1 116 ? 8.191 6.446 -11.300 1.00 76.56 116 ILE A O 1
ATOM 948 N N . GLU A 1 117 ? 9.771 5.488 -12.582 1.00 71.44 117 GLU A N 1
ATOM 949 C CA . GLU A 1 117 ? 10.820 6.429 -12.211 1.00 71.44 117 GLU A CA 1
ATOM 950 C C . GLU A 1 117 ? 10.520 7.799 -12.832 1.00 71.44 117 GLU A C 1
ATOM 952 O O . GLU A 1 117 ? 10.421 7.945 -14.051 1.00 71.44 117 GLU A O 1
ATOM 957 N N . GLY A 1 118 ? 10.311 8.802 -11.981 1.00 64.69 118 GLY A N 1
ATOM 958 C CA . GLY A 1 118 ? 10.131 10.174 -12.431 1.00 64.69 118 GLY A CA 1
ATOM 959 C C . GLY A 1 118 ? 11.468 10.752 -12.879 1.00 64.69 118 GLY A C 1
ATOM 960 O O . GLY A 1 118 ? 12.409 10.805 -12.092 1.00 64.69 118 GLY A O 1
ATOM 961 N N . ALA A 1 119 ? 11.549 11.225 -14.121 1.00 44.84 119 ALA A N 1
ATOM 962 C CA . ALA A 1 119 ? 12.568 12.197 -14.489 1.00 44.84 119 ALA A CA 1
ATOM 963 C C . ALA A 1 119 ? 12.121 13.553 -13.924 1.00 44.84 119 ALA A C 1
ATOM 965 O O . ALA A 1 119 ? 11.224 14.193 -14.473 1.00 44.84 119 ALA A O 1
ATOM 966 N N . GLU A 1 120 ? 12.678 13.951 -12.782 1.00 39.78 120 GLU A N 1
ATOM 967 C CA . GLU A 1 120 ? 12.544 15.329 -12.310 1.00 39.78 120 GLU A CA 1
ATOM 968 C C .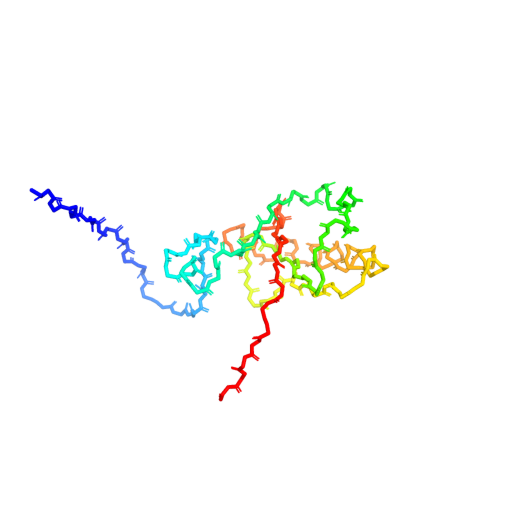 GLU A 1 120 ? 13.326 16.235 -13.279 1.00 39.78 120 GLU A C 1
ATOM 970 O O . GLU A 1 120 ? 14.519 16.018 -13.504 1.00 39.78 120 GLU A O 1
ATOM 975 N N . TYR A 1 121 ? 12.637 17.200 -13.895 1.00 49.19 121 TYR A N 1
ATOM 976 C CA . TYR A 1 121 ? 13.212 18.228 -14.773 1.00 49.19 121 TYR A CA 1
ATOM 977 C C . TYR A 1 121 ? 13.167 19.594 -14.093 1.00 49.19 121 TYR A C 1
ATOM 979 O O . TYR A 1 121 ? 12.139 19.883 -13.434 1.00 49.19 121 TYR A O 1
#